Protein AF-A0A959QBV1-F1 (afdb_monomer_lite)

Radius of gyration: 17.07 Å; chains: 1; bounding box: 44×38×44 Å

Sequence (182 aa):
MLRPGYADDADLFHQPFLAILDSINFTAIRYMVFTGTNGRDPDYPGITEWADRKLSTDASQAPLSTIGKRGGACWEHVIQLANLTQTDPWINVPVSASTDYVTQLATLLQNELDPDLTIYVESSNEVWNTAPGFEQTLYNQAQAADLGITEQENHARRTVELAQVFASVFGSDALNDRIRVV

Structure (mmCIF, N/CA/C/O backbone):
data_AF-A0A959QBV1-F1
#
_entry.id   AF-A0A959QBV1-F1
#
loop_
_atom_site.group_PDB
_atom_site.id
_atom_site.type_symbol
_atom_site.label_atom_id
_atom_site.label_alt_id
_atom_site.label_comp_id
_atom_site.label_asym_id
_atom_site.label_entity_id
_atom_site.label_seq_id
_atom_site.pdbx_PDB_ins_code
_atom_site.Cartn_x
_atom_site.Cartn_y
_atom_site.Cartn_z
_atom_site.occupancy
_atom_site.B_iso_or_equiv
_atom_site.auth_seq_id
_atom_site.auth_comp_id
_atom_site.auth_asym_id
_atom_site.auth_atom_id
_atom_site.pdbx_PDB_model_num
ATOM 1 N N . MET A 1 1 ? 21.162 12.906 -16.643 1.00 66.12 1 MET A N 1
ATOM 2 C CA . MET A 1 1 ? 22.518 12.358 -16.399 1.00 66.12 1 MET A CA 1
ATOM 3 C C . MET A 1 1 ? 22.385 10.850 -16.505 1.00 66.12 1 MET A C 1
ATOM 5 O O . MET A 1 1 ? 21.519 10.319 -15.826 1.00 66.12 1 MET A O 1
ATOM 9 N N . LEU A 1 2 ? 23.149 10.187 -17.377 1.00 79.44 2 LEU A N 1
ATOM 10 C CA . LEU A 1 2 ? 23.078 8.729 -17.538 1.00 79.44 2 LEU A CA 1
ATOM 11 C C . LEU A 1 2 ? 23.830 8.023 -16.401 1.00 79.44 2 LEU A C 1
ATOM 13 O O . LEU A 1 2 ? 24.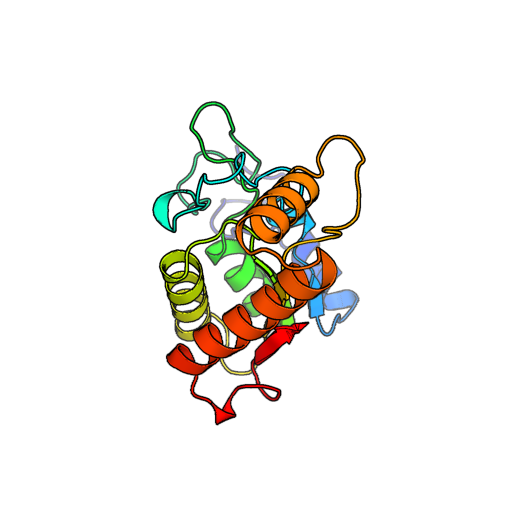832 8.543 -15.903 1.00 79.44 2 LEU A O 1
ATOM 17 N N . ARG A 1 3 ? 23.347 6.845 -15.988 1.00 81.62 3 ARG A N 1
ATOM 18 C CA . ARG A 1 3 ? 24.030 5.998 -14.995 1.00 81.62 3 ARG A CA 1
ATOM 19 C C . ARG A 1 3 ? 25.370 5.507 -15.573 1.00 81.62 3 ARG A C 1
ATOM 21 O O . ARG A 1 3 ? 25.420 5.189 -16.763 1.00 81.62 3 ARG A O 1
ATOM 28 N N . PRO A 1 4 ? 26.451 5.406 -14.776 1.00 83.94 4 PRO A N 1
ATOM 29 C CA . PRO A 1 4 ? 27.710 4.841 -15.256 1.00 83.94 4 PRO A CA 1
ATOM 30 C C . PRO A 1 4 ? 27.505 3.450 -15.870 1.00 83.94 4 PRO A C 1
ATOM 32 O O . PRO A 1 4 ? 26.905 2.583 -15.242 1.00 83.94 4 PRO A O 1
ATOM 35 N N . GLY A 1 5 ? 27.998 3.245 -17.094 1.00 83.19 5 GLY A N 1
ATOM 36 C CA . GLY A 1 5 ? 27.874 1.973 -17.817 1.00 83.19 5 GLY A CA 1
ATOM 37 C C . GLY A 1 5 ? 26.612 1.808 -18.674 1.00 83.19 5 GLY A C 1
ATOM 38 O O . GLY A 1 5 ? 26.462 0.755 -19.283 1.00 83.19 5 GLY A O 1
ATOM 39 N N . TYR A 1 6 ? 25.743 2.822 -18.765 1.00 83.69 6 TYR A N 1
ATOM 40 C CA . TYR A 1 6 ? 24.524 2.782 -19.583 1.00 83.69 6 TYR A CA 1
ATOM 41 C C . TYR A 1 6 ? 24.606 3.750 -20.764 1.00 83.69 6 TYR A C 1
ATOM 43 O O . TYR A 1 6 ? 25.117 4.865 -20.631 1.00 83.69 6 TYR A O 1
ATOM 51 N N . ALA A 1 7 ? 24.097 3.311 -21.918 1.00 87.38 7 ALA A N 1
ATOM 52 C CA . ALA A 1 7 ? 24.025 4.117 -23.138 1.00 87.38 7 ALA A CA 1
ATOM 53 C C . ALA A 1 7 ? 22.765 5.002 -23.195 1.00 87.38 7 ALA A C 1
ATOM 55 O O . ALA A 1 7 ? 22.778 6.029 -23.871 1.00 87.38 7 ALA A O 1
ATOM 56 N N . ASP A 1 8 ? 21.716 4.625 -22.459 1.00 86.00 8 ASP A N 1
ATOM 57 C CA . ASP A 1 8 ? 20.442 5.333 -22.328 1.00 86.00 8 ASP A CA 1
ATOM 58 C C . ASP A 1 8 ? 19.824 5.115 -20.927 1.00 86.00 8 ASP A C 1
ATOM 60 O O . ASP A 1 8 ? 20.443 4.528 -20.031 1.00 86.00 8 ASP A O 1
ATOM 64 N N . ASP A 1 9 ? 18.632 5.662 -20.708 1.00 82.81 9 ASP A N 1
ATOM 65 C CA . ASP A 1 9 ? 17.827 5.535 -19.494 1.00 82.81 9 ASP A CA 1
ATOM 66 C C . ASP A 1 9 ? 16.468 4.864 -19.755 1.00 82.81 9 ASP A C 1
ATOM 68 O O . ASP A 1 9 ? 15.510 5.108 -19.024 1.00 82.81 9 ASP A O 1
ATOM 72 N N . ALA A 1 10 ? 16.388 3.996 -20.773 1.00 85.25 10 ALA A N 1
ATOM 73 C CA . ALA A 1 10 ? 15.143 3.321 -21.140 1.00 85.25 10 ALA A CA 1
ATOM 74 C C . ALA A 1 10 ? 14.630 2.385 -20.029 1.00 85.25 10 ALA A C 1
ATOM 76 O O . ALA A 1 10 ? 13.424 2.303 -19.791 1.00 85.25 10 ALA A O 1
ATOM 77 N N . ASP A 1 11 ? 15.544 1.711 -19.323 1.00 87.88 11 ASP A N 1
ATOM 78 C CA . ASP A 1 11 ? 15.209 0.834 -18.201 1.00 87.88 11 ASP A CA 1
ATOM 79 C C . ASP A 1 11 ? 15.035 1.625 -16.904 1.00 87.88 11 ASP A C 1
ATOM 81 O O . ASP A 1 11 ? 15.988 2.225 -16.387 1.00 87.88 11 ASP A O 1
ATOM 85 N N . LEU A 1 12 ? 13.848 1.531 -16.301 1.00 89.94 12 LEU A N 1
ATOM 86 C CA . LEU A 1 12 ? 13.573 2.167 -15.014 1.00 89.94 12 LEU A CA 1
ATOM 87 C C . LEU A 1 12 ? 14.537 1.669 -13.921 1.00 89.94 12 LEU A C 1
ATOM 89 O O . LEU A 1 12 ? 15.190 2.460 -13.232 1.00 89.94 12 LEU A O 1
ATOM 93 N N . PHE A 1 13 ? 14.677 0.350 -13.781 1.00 92.31 13 PHE A N 1
ATOM 94 C CA . PHE A 1 13 ? 15.536 -0.260 -12.768 1.00 92.31 13 PHE A CA 1
ATOM 95 C C . PHE A 1 13 ? 16.941 -0.541 -13.296 1.00 92.31 13 PHE A C 1
ATOM 97 O O . PHE A 1 13 ? 17.172 -0.773 -14.476 1.00 92.31 13 PHE A O 1
ATOM 104 N N . HIS A 1 14 ? 17.916 -0.483 -12.394 1.00 91.19 14 HIS A N 1
ATOM 105 C CA . HIS A 1 14 ? 19.306 -0.777 -12.715 1.00 91.19 14 HIS A CA 1
ATOM 106 C C . HIS A 1 14 ? 19.486 -2.298 -12.857 1.00 91.19 14 HIS A C 1
ATOM 108 O O . HIS A 1 14 ? 19.155 -3.031 -11.929 1.00 91.19 14 HIS A O 1
ATOM 114 N N . GLN A 1 15 ? 20.042 -2.787 -13.967 1.00 90.31 15 GLN A N 1
ATOM 115 C CA . GLN A 1 15 ? 20.136 -4.230 -14.243 1.00 90.31 15 GLN A CA 1
ATOM 116 C C . GLN A 1 15 ? 20.894 -5.019 -13.152 1.00 90.31 15 GLN A C 1
ATOM 118 O O . GLN A 1 15 ? 20.376 -6.029 -12.682 1.00 90.31 15 GLN A O 1
ATOM 123 N N . PRO A 1 16 ? 22.046 -4.548 -12.624 1.00 91.56 16 PRO A N 1
ATOM 124 C CA . PRO A 1 16 ? 22.684 -5.189 -11.473 1.00 91.56 16 PRO A CA 1
ATOM 125 C C . PRO A 1 16 ? 21.826 -5.242 -10.204 1.00 91.56 16 PRO A C 1
ATOM 127 O O . PRO A 1 16 ? 22.031 -6.127 -9.384 1.00 91.56 16 PRO A O 1
ATOM 130 N N . PHE A 1 17 ? 20.891 -4.305 -10.012 1.00 92.00 17 PHE A N 1
ATOM 131 C CA . PHE A 1 17 ? 19.969 -4.353 -8.874 1.00 92.00 17 PHE A CA 1
ATOM 132 C C . PHE A 1 17 ? 18.947 -5.483 -9.047 1.00 92.00 17 PHE A C 1
ATOM 134 O O . PHE A 1 17 ? 18.769 -6.264 -8.116 1.00 92.00 17 PHE A O 1
ATOM 141 N N . LEU A 1 18 ? 18.359 -5.619 -10.240 1.00 93.50 18 LEU A N 1
ATOM 142 C CA . LEU A 1 18 ? 17.451 -6.727 -10.562 1.00 93.50 18 LEU A CA 1
ATOM 143 C C . LEU A 1 18 ? 18.156 -8.080 -10.418 1.00 93.50 18 LEU A C 1
ATOM 145 O O . LEU A 1 18 ? 17.673 -8.952 -9.708 1.00 93.50 18 LEU A O 1
ATOM 149 N N . ALA A 1 19 ? 19.370 -8.203 -10.963 1.00 92.81 19 ALA A N 1
ATOM 150 C CA . ALA A 1 19 ? 20.153 -9.434 -10.872 1.00 92.81 19 ALA A CA 1
ATOM 151 C C . ALA A 1 19 ? 20.445 -9.867 -9.422 1.00 92.81 19 ALA A C 1
ATOM 153 O O . ALA A 1 19 ? 20.512 -11.062 -9.138 1.00 92.81 19 ALA A O 1
ATOM 154 N N . ILE A 1 20 ? 20.620 -8.919 -8.491 1.00 93.06 20 ILE A N 1
ATOM 155 C CA . ILE A 1 20 ? 20.788 -9.240 -7.066 1.00 93.06 20 ILE A CA 1
ATOM 156 C C . ILE A 1 20 ? 19.489 -9.805 -6.487 1.00 93.06 20 ILE A C 1
ATOM 158 O O . ILE A 1 20 ? 19.546 -10.816 -5.789 1.00 93.06 20 ILE A O 1
ATOM 162 N N . LEU A 1 21 ? 18.341 -9.186 -6.775 1.00 92.56 21 LEU A N 1
ATOM 163 C CA . LEU A 1 21 ? 17.044 -9.675 -6.297 1.00 92.56 21 LEU A CA 1
ATOM 164 C C . LEU A 1 21 ? 16.754 -11.084 -6.828 1.00 92.56 21 LEU A C 1
ATOM 166 O O . LEU A 1 21 ? 16.455 -11.977 -6.033 1.00 92.56 21 LEU A O 1
ATOM 170 N N . ASP A 1 22 ? 16.973 -11.303 -8.124 1.00 89.94 22 ASP A N 1
ATOM 171 C CA . ASP A 1 22 ? 16.799 -12.608 -8.767 1.00 89.94 22 ASP A CA 1
ATOM 172 C C . ASP A 1 22 ? 17.740 -13.663 -8.170 1.00 89.94 22 ASP A C 1
ATOM 174 O O . ASP A 1 22 ? 17.345 -14.805 -7.943 1.00 89.94 22 ASP A O 1
ATOM 178 N N . SER A 1 23 ? 18.985 -13.289 -7.845 1.00 93.12 23 SER A N 1
ATOM 179 C CA . SER A 1 23 ? 19.965 -14.230 -7.283 1.00 93.12 23 SER A CA 1
ATOM 180 C C . SER A 1 23 ? 19.590 -14.767 -5.900 1.00 93.12 23 SER A C 1
ATOM 182 O O . SER A 1 23 ? 20.047 -15.845 -5.518 1.00 93.12 23 SER A O 1
ATOM 184 N N . ILE A 1 24 ? 18.781 -14.019 -5.144 1.00 91.50 24 ILE A N 1
ATOM 185 C CA . ILE A 1 24 ? 18.335 -14.418 -3.806 1.00 91.50 24 ILE A CA 1
ATOM 186 C C . ILE A 1 24 ? 17.031 -15.226 -3.884 1.00 91.50 24 ILE A C 1
ATOM 188 O O . ILE A 1 24 ? 16.774 -16.041 -2.998 1.00 91.50 24 ILE A O 1
ATOM 192 N N . ASN A 1 25 ? 16.253 -15.057 -4.961 1.00 87.69 25 ASN A N 1
ATOM 193 C CA . ASN A 1 25 ? 15.007 -15.775 -5.225 1.00 87.69 25 ASN A CA 1
ATOM 194 C C . ASN A 1 25 ? 13.991 -15.643 -4.072 1.00 87.69 25 ASN A C 1
ATOM 196 O O . ASN A 1 25 ? 13.528 -16.632 -3.496 1.00 87.69 25 ASN A O 1
ATOM 200 N N . PHE A 1 26 ? 13.687 -14.399 -3.689 1.00 92.56 26 PHE A N 1
ATOM 201 C CA . PHE A 1 26 ? 12.647 -14.119 -2.701 1.00 92.56 26 PHE A CA 1
ATOM 202 C C . PHE A 1 26 ? 11.268 -14.515 -3.233 1.00 92.56 26 PHE A C 1
ATOM 204 O O . PHE A 1 26 ? 10.954 -14.277 -4.390 1.00 92.56 26 PHE A O 1
ATOM 211 N N . THR A 1 27 ? 10.407 -15.050 -2.368 1.00 94.19 27 THR A N 1
ATOM 212 C CA . THR A 1 27 ? 8.996 -15.279 -2.724 1.00 94.19 27 THR A CA 1
ATOM 213 C C . THR A 1 27 ? 8.198 -13.980 -2.705 1.00 94.19 27 THR A C 1
ATOM 215 O O . THR A 1 27 ? 7.354 -13.766 -3.562 1.00 94.19 27 THR A O 1
ATOM 218 N N . ALA A 1 28 ? 8.485 -13.099 -1.744 1.00 97.06 28 ALA A N 1
ATOM 219 C CA . ALA A 1 28 ? 7.788 -11.833 -1.574 1.00 97.06 28 ALA A CA 1
ATOM 220 C C . ALA A 1 28 ? 8.759 -10.712 -1.197 1.00 97.06 28 ALA A C 1
ATOM 222 O O . ALA A 1 28 ? 9.746 -10.940 -0.491 1.00 97.06 28 ALA A O 1
ATOM 223 N N . ILE A 1 29 ? 8.437 -9.488 -1.611 1.00 97.25 29 ILE A N 1
ATOM 224 C CA . ILE A 1 29 ? 9.158 -8.272 -1.224 1.00 97.25 29 ILE A CA 1
ATOM 225 C C . ILE A 1 29 ? 8.179 -7.333 -0.519 1.00 97.25 29 ILE A C 1
ATOM 227 O O . ILE A 1 29 ? 7.138 -6.974 -1.065 1.00 97.25 29 ILE A O 1
ATOM 231 N N . ARG A 1 30 ? 8.525 -6.902 0.702 1.00 97.88 30 ARG A N 1
ATOM 232 C CA . ARG A 1 30 ? 7.752 -5.905 1.459 1.00 97.88 30 ARG A CA 1
ATOM 233 C C . ARG A 1 30 ? 8.213 -4.491 1.125 1.00 97.88 30 ARG A C 1
ATOM 235 O O . ARG A 1 30 ? 9.335 -4.097 1.437 1.00 97.88 30 ARG A O 1
ATOM 242 N N . TYR A 1 31 ? 7.316 -3.703 0.543 1.00 97.69 31 TYR A N 1
ATOM 243 C CA . TYR A 1 31 ? 7.584 -2.374 -0.019 1.00 97.69 31 TYR A CA 1
ATOM 244 C C . TYR A 1 31 ? 7.387 -1.215 0.975 1.00 97.69 31 TYR A C 1
ATOM 246 O O . TYR A 1 31 ? 7.354 -0.050 0.567 1.00 97.69 31 TYR A O 1
ATOM 254 N N . MET A 1 32 ? 7.285 -1.504 2.277 1.00 96.38 32 MET A N 1
ATOM 255 C CA . MET A 1 32 ? 7.018 -0.530 3.347 1.00 96.38 32 MET A CA 1
ATOM 256 C C . MET A 1 32 ? 7.920 0.713 3.264 1.00 96.38 32 MET A C 1
ATOM 258 O O . MET A 1 32 ? 7.425 1.844 3.239 1.00 96.38 32 MET A O 1
ATOM 262 N N . VAL A 1 33 ? 9.240 0.502 3.162 1.00 94.75 33 VAL A N 1
ATOM 263 C CA . VAL A 1 33 ? 10.236 1.586 3.083 1.00 94.75 33 VAL A CA 1
ATOM 264 C C . VAL A 1 33 ? 10.214 2.254 1.710 1.00 94.75 33 VAL A C 1
ATOM 266 O O . VAL A 1 33 ? 10.264 3.478 1.627 1.00 94.75 33 VAL A O 1
ATOM 269 N N . PHE A 1 34 ? 10.092 1.470 0.636 1.00 95.56 34 PHE A N 1
ATOM 270 C CA . PHE A 1 34 ? 10.095 1.984 -0.736 1.00 95.56 34 PHE A CA 1
ATOM 271 C C . PHE A 1 34 ? 8.948 2.970 -0.980 1.00 95.56 34 PHE A C 1
ATOM 273 O O . PHE A 1 34 ? 9.154 4.033 -1.557 1.00 95.56 34 PHE A O 1
ATOM 280 N N . THR A 1 35 ? 7.760 2.660 -0.463 1.00 95.94 35 THR A N 1
ATOM 281 C CA . THR A 1 35 ? 6.557 3.503 -0.568 1.00 95.94 35 THR A CA 1
ATOM 282 C C . THR A 1 35 ? 6.437 4.534 0.560 1.00 95.94 35 THR A C 1
ATOM 284 O O . THR A 1 35 ? 5.498 5.336 0.569 1.00 95.94 35 THR A O 1
ATOM 287 N N . GLY A 1 36 ? 7.396 4.561 1.493 1.00 94.12 36 GLY A N 1
ATOM 288 C CA . GLY A 1 36 ? 7.457 5.524 2.593 1.00 94.12 36 GLY A CA 1
ATOM 289 C C . GLY A 1 36 ? 6.227 5.466 3.496 1.00 94.12 36 GLY A C 1
ATOM 290 O O . GLY A 1 36 ? 5.547 6.470 3.658 1.00 94.12 36 GLY A O 1
ATOM 291 N N . THR A 1 37 ? 5.898 4.283 4.017 1.00 92.69 37 THR A N 1
ATOM 292 C CA . THR A 1 37 ? 4.650 4.046 4.766 1.00 92.69 37 THR A CA 1
ATOM 293 C C . THR A 1 37 ? 4.566 4.813 6.081 1.00 92.69 37 THR A C 1
ATOM 295 O O . THR A 1 37 ? 3.497 5.311 6.419 1.00 92.69 37 THR A O 1
ATOM 298 N N . ASN A 1 38 ? 5.667 4.906 6.824 1.00 94.56 38 ASN A N 1
ATOM 299 C CA . ASN A 1 38 ? 5.671 5.546 8.138 1.00 94.56 38 ASN A CA 1
ATOM 300 C C . ASN A 1 38 ? 5.610 7.072 8.013 1.00 94.56 38 ASN A C 1
ATOM 302 O O . ASN A 1 38 ? 6.262 7.661 7.150 1.00 94.56 38 ASN A O 1
ATOM 306 N N . GLY A 1 39 ? 4.829 7.696 8.892 1.00 91.50 39 GLY A N 1
ATOM 307 C CA . GLY A 1 39 ? 4.762 9.145 9.063 1.00 91.50 39 GLY A CA 1
ATOM 308 C C . GLY A 1 39 ? 4.170 9.948 7.906 1.00 91.50 39 GLY A C 1
ATOM 309 O O . GLY A 1 39 ? 4.352 11.168 7.809 1.00 91.50 39 GLY A O 1
ATOM 310 N N . ARG A 1 40 ? 3.432 9.279 7.012 1.00 90.62 40 ARG A N 1
ATOM 311 C CA . ARG A 1 40 ? 2.730 9.930 5.894 1.00 90.62 40 ARG A CA 1
ATOM 312 C C . ARG A 1 40 ? 1.244 10.178 6.141 1.00 90.62 40 ARG A C 1
ATOM 314 O O . ARG A 1 40 ? 0.653 10.920 5.361 1.00 90.62 40 ARG A O 1
ATOM 321 N N . ASP A 1 41 ? 0.649 9.585 7.176 1.00 94.81 41 ASP A N 1
ATOM 322 C CA . ASP A 1 41 ? -0.755 9.826 7.520 1.00 94.81 41 ASP A CA 1
ATOM 323 C C . ASP A 1 41 ? -0.952 11.289 7.981 1.00 94.81 41 ASP A C 1
ATOM 325 O O . ASP A 1 41 ? -0.070 11.859 8.638 1.00 94.81 41 ASP A O 1
ATOM 329 N N . PRO A 1 42 ? -2.027 11.975 7.552 1.00 95.06 42 PRO A N 1
ATOM 330 C CA . PRO A 1 42 ? -2.404 13.294 8.057 1.00 95.06 42 PRO A CA 1
ATOM 331 C C . PRO A 1 42 ? -2.896 13.197 9.504 1.00 95.06 42 PRO A C 1
ATOM 333 O O . PRO A 1 42 ? -3.152 12.108 10.011 1.00 95.06 42 PRO A O 1
ATOM 336 N N . ASP A 1 43 ? -3.071 14.342 10.157 1.00 95.81 43 ASP A N 1
ATOM 337 C CA . ASP A 1 43 ? -3.756 14.382 11.448 1.00 95.81 43 ASP A CA 1
ATOM 338 C C . ASP A 1 43 ? -5.234 14.002 11.266 1.00 95.81 43 ASP A C 1
ATOM 340 O O . ASP A 1 43 ? -5.882 14.448 10.315 1.00 95.81 43 ASP A O 1
ATOM 344 N N . TYR A 1 44 ? -5.791 13.200 12.178 1.00 97.81 44 TYR A N 1
ATOM 345 C CA . TYR A 1 44 ? -7.222 12.869 12.180 1.00 97.81 44 TYR A CA 1
ATOM 346 C C . TYR A 1 44 ? -8.081 14.145 12.325 1.00 97.81 44 TYR A C 1
ATOM 348 O O . TYR A 1 44 ? -7.755 14.986 13.168 1.00 97.81 44 TYR A O 1
ATOM 356 N N . PRO A 1 45 ? -9.184 14.316 11.562 1.00 97.62 45 PRO A N 1
ATOM 357 C CA . PRO A 1 45 ? -9.835 13.352 10.663 1.00 97.62 45 PRO A CA 1
ATOM 358 C C . PRO A 1 45 ? -9.433 13.483 9.182 1.00 97.62 45 PRO A C 1
ATOM 360 O O . PRO A 1 45 ? -10.227 13.165 8.299 1.00 97.62 45 PRO A O 1
ATOM 363 N N . GLY A 1 46 ? -8.239 14.000 8.883 1.00 97.50 46 GLY A N 1
ATOM 364 C CA . GLY A 1 46 ? -7.741 14.105 7.513 1.00 97.50 46 GLY A CA 1
ATOM 365 C C . GLY A 1 46 ? -7.690 12.744 6.816 1.00 97.50 46 GLY A C 1
ATOM 366 O O . GLY A 1 46 ? -7.350 11.736 7.422 1.00 97.50 46 GLY A O 1
ATOM 367 N N . ILE A 1 47 ? -8.010 12.711 5.529 1.00 97.25 47 ILE A N 1
ATOM 368 C CA . ILE A 1 47 ? -8.085 11.479 4.741 1.00 97.25 47 ILE A CA 1
ATOM 369 C C . ILE A 1 47 ? -7.002 11.518 3.666 1.00 97.25 47 ILE A C 1
ATOM 371 O O . ILE A 1 47 ? -6.765 12.567 3.073 1.00 97.25 47 ILE A O 1
ATOM 375 N N . THR A 1 48 ? -6.343 10.383 3.429 1.00 96.44 48 THR A N 1
ATOM 376 C CA . THR A 1 48 ? -5.448 10.219 2.278 1.00 96.44 48 THR A CA 1
ATOM 377 C C . THR A 1 48 ? -6.278 9.774 1.078 1.00 96.44 48 THR A C 1
ATOM 379 O O . THR A 1 48 ? -6.791 8.653 1.052 1.00 96.44 48 THR A O 1
ATOM 382 N N . GLU A 1 49 ? -6.399 10.639 0.077 1.00 97.31 49 GLU A N 1
ATOM 383 C CA . GLU A 1 49 ? -7.178 10.392 -1.136 1.00 97.31 49 GLU A CA 1
ATOM 384 C C . GLU A 1 49 ? -6.307 9.865 -2.278 1.00 97.31 49 GLU A C 1
ATOM 386 O O . GLU A 1 49 ? -5.084 10.024 -2.284 1.00 97.31 49 GLU A O 1
ATOM 391 N N . TRP A 1 50 ? -6.915 9.222 -3.285 1.00 97.31 50 TRP A N 1
ATOM 392 C CA . TRP A 1 50 ? -6.167 8.638 -4.413 1.00 97.31 50 TRP A CA 1
ATOM 393 C C . TRP A 1 50 ? -5.240 9.654 -5.098 1.00 97.31 50 TRP A C 1
ATOM 395 O O . TRP A 1 50 ? -4.123 9.319 -5.492 1.00 97.31 50 TRP A O 1
ATOM 405 N N . ALA A 1 51 ? -5.667 10.916 -5.179 1.00 95.12 51 ALA A N 1
ATOM 406 C CA . ALA A 1 51 ? -4.888 12.009 -5.755 1.00 95.12 51 ALA A CA 1
ATOM 407 C C . ALA A 1 51 ? -3.604 12.353 -4.964 1.00 95.12 51 ALA A C 1
ATOM 409 O O . ALA A 1 51 ? -2.653 12.897 -5.541 1.00 95.12 51 ALA A O 1
ATOM 410 N N . ASP A 1 52 ? -3.531 11.999 -3.678 1.00 94.31 52 ASP A N 1
ATOM 411 C CA . ASP A 1 52 ? -2.374 12.267 -2.812 1.00 94.31 52 ASP A CA 1
ATOM 412 C C . ASP A 1 52 ? -1.221 11.284 -3.047 1.00 94.31 52 ASP A C 1
ATOM 414 O O . ASP A 1 52 ? -0.081 11.538 -2.641 1.00 94.31 52 ASP A O 1
ATOM 418 N N . ARG A 1 53 ? -1.482 10.166 -3.739 1.00 94.56 53 ARG A N 1
ATOM 419 C CA . ARG A 1 53 ? -0.461 9.155 -4.036 1.00 94.56 53 ARG A CA 1
ATOM 420 C C . ARG A 1 53 ? 0.708 9.740 -4.830 1.00 94.56 53 ARG A C 1
ATOM 422 O O . ARG A 1 53 ? 0.561 10.709 -5.582 1.00 94.56 53 ARG A O 1
ATOM 429 N N . LYS A 1 54 ? 1.866 9.085 -4.731 1.00 95.50 54 LYS A N 1
ATOM 430 C CA . LYS A 1 54 ? 2.984 9.328 -5.646 1.00 95.50 54 LYS A CA 1
ATOM 431 C C . LYS A 1 54 ? 2.613 8.851 -7.054 1.00 95.50 54 LYS A C 1
ATOM 433 O O . LYS A 1 54 ? 2.093 7.745 -7.209 1.00 95.50 54 LYS A O 1
ATOM 438 N N . LEU A 1 55 ? 2.896 9.675 -8.057 1.00 95.31 55 LEU A N 1
ATOM 439 C CA . LEU A 1 55 ? 2.771 9.347 -9.478 1.00 95.31 55 LEU A CA 1
ATOM 440 C C . LEU A 1 55 ? 4.147 9.015 -10.068 1.00 95.31 55 LEU A C 1
ATOM 442 O O . LEU A 1 55 ? 5.167 9.542 -9.619 1.00 95.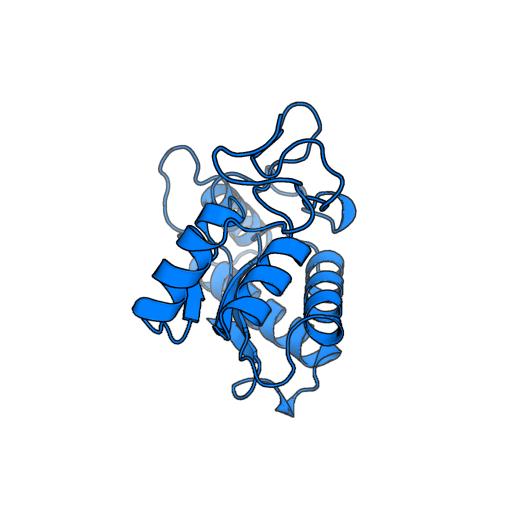31 55 LEU A O 1
ATOM 446 N N . SER A 1 56 ? 4.189 8.192 -11.114 1.00 94.25 56 SER A N 1
ATOM 447 C CA . SER A 1 56 ? 5.427 7.915 -11.865 1.00 94.25 56 SER A CA 1
ATOM 448 C C . SER A 1 56 ? 6.022 9.179 -12.501 1.00 94.25 56 SER A C 1
ATOM 450 O O . SER A 1 56 ? 7.236 9.297 -12.643 1.00 94.25 56 SER A O 1
ATOM 452 N N . THR A 1 57 ? 5.175 10.165 -12.810 1.00 93.19 57 THR A N 1
ATOM 453 C CA . THR A 1 57 ? 5.558 11.466 -13.378 1.00 93.19 57 THR A CA 1
ATOM 454 C C . THR A 1 57 ? 5.968 12.510 -12.338 1.00 93.19 57 THR A C 1
ATOM 456 O O . THR A 1 57 ? 6.346 13.619 -12.715 1.00 93.19 57 THR A O 1
ATOM 459 N N . ASP A 1 58 ? 5.868 12.212 -11.038 1.00 93.00 58 ASP A N 1
ATOM 460 C CA . ASP A 1 58 ? 6.342 13.135 -10.005 1.00 93.00 58 ASP A CA 1
ATOM 461 C C . ASP A 1 58 ? 7.871 13.265 -10.074 1.00 93.00 58 ASP A C 1
ATOM 463 O O . ASP A 1 58 ? 8.592 12.291 -10.287 1.00 93.00 58 ASP A O 1
ATOM 467 N N . ALA A 1 59 ? 8.380 14.472 -9.817 1.00 89.94 59 ALA A N 1
ATOM 468 C CA . ALA A 1 59 ? 9.796 14.818 -9.990 1.00 89.94 59 ALA A CA 1
ATOM 469 C C . ALA A 1 59 ? 10.784 13.985 -9.142 1.00 89.94 59 ALA A C 1
ATOM 471 O O . ALA A 1 59 ? 11.990 14.024 -9.380 1.00 89.94 59 ALA A O 1
ATOM 472 N N . SER A 1 60 ? 10.298 13.265 -8.129 1.00 90.56 60 SER A N 1
ATOM 473 C CA . SER A 1 60 ? 11.088 12.341 -7.315 1.00 90.56 60 SER A CA 1
ATOM 474 C C . SER A 1 60 ? 10.206 11.228 -6.767 1.00 90.56 60 SER A C 1
ATOM 476 O O . SER A 1 60 ? 9.065 11.479 -6.380 1.00 90.56 60 SER A O 1
ATOM 478 N N . GLN A 1 61 ? 10.771 10.026 -6.645 1.00 93.38 61 GLN A N 1
ATOM 479 C CA . GLN A 1 61 ? 10.159 8.861 -5.993 1.00 93.38 61 GLN A CA 1
ATOM 480 C C . GLN A 1 61 ? 10.512 8.763 -4.492 1.00 93.38 61 GLN A C 1
ATOM 482 O O . GLN A 1 61 ? 10.285 7.740 -3.859 1.00 93.38 61 GLN A O 1
ATOM 487 N N . ALA A 1 62 ? 11.051 9.836 -3.906 1.00 92.44 62 ALA A N 1
ATOM 488 C CA . ALA A 1 62 ? 11.175 10.029 -2.459 1.00 92.44 62 ALA A CA 1
ATOM 489 C C . ALA A 1 62 ? 10.086 10.993 -1.947 1.00 92.44 62 ALA A C 1
ATOM 491 O O . ALA A 1 62 ? 9.539 11.747 -2.756 1.00 92.44 62 ALA A O 1
ATOM 492 N N . PRO A 1 63 ? 9.774 11.034 -0.638 1.00 90.62 63 PRO A N 1
ATOM 493 C CA . PRO A 1 63 ? 8.826 12.002 -0.085 1.00 90.62 63 PRO A CA 1
ATOM 494 C C . PRO A 1 63 ? 9.135 13.452 -0.494 1.00 90.62 63 PRO A C 1
ATOM 496 O O . PRO A 1 63 ? 10.273 13.909 -0.413 1.00 90.62 63 PRO A O 1
ATOM 499 N N . LEU A 1 64 ? 8.105 14.178 -0.933 1.00 88.88 64 LEU A N 1
ATOM 500 C CA . LEU A 1 64 ? 8.143 15.589 -1.330 1.00 88.88 64 LEU A CA 1
ATOM 501 C C . LEU A 1 64 ? 7.035 16.354 -0.590 1.00 88.88 64 LEU A C 1
ATOM 503 O O . LEU A 1 64 ? 6.042 16.794 -1.175 1.00 88.88 64 LEU A O 1
ATOM 507 N N . SER A 1 65 ? 7.195 16.499 0.726 1.00 83.75 65 SER A N 1
ATOM 508 C CA . SER A 1 65 ? 6.198 17.131 1.602 1.00 83.75 65 SER A CA 1
ATOM 509 C C . SER A 1 65 ? 5.885 18.587 1.233 1.00 83.75 65 SER A C 1
ATOM 511 O O . SER A 1 65 ? 4.762 19.033 1.447 1.00 83.75 65 SER A O 1
ATOM 513 N N . THR A 1 66 ? 6.823 19.307 0.608 1.00 84.62 66 THR A N 1
ATOM 514 C CA . THR A 1 66 ? 6.645 20.698 0.149 1.00 84.62 66 THR A CA 1
ATOM 515 C C . THR A 1 66 ? 5.531 20.882 -0.883 1.00 84.62 66 THR A C 1
ATOM 517 O O . THR A 1 66 ? 5.039 21.996 -1.039 1.00 84.62 66 THR A O 1
ATOM 520 N N . ILE A 1 67 ? 5.128 19.812 -1.574 1.00 83.56 67 ILE A N 1
ATOM 521 C CA . ILE A 1 67 ? 4.038 19.810 -2.564 1.00 83.56 67 ILE A CA 1
ATOM 522 C C . ILE A 1 67 ? 2.939 18.794 -2.215 1.00 83.56 67 ILE A C 1
ATOM 524 O O . ILE A 1 67 ? 2.205 18.347 -3.090 1.00 83.56 67 ILE A O 1
ATOM 528 N N . GLY A 1 68 ? 2.854 18.373 -0.949 1.00 84.31 68 GLY A N 1
ATOM 529 C CA . GLY A 1 68 ? 1.823 17.443 -0.468 1.00 84.31 68 GLY A CA 1
ATOM 530 C C . GLY A 1 68 ? 2.036 15.969 -0.838 1.00 84.31 68 GLY A C 1
ATOM 531 O O . GLY A 1 68 ? 1.292 15.113 -0.373 1.00 84.31 68 GLY A O 1
ATOM 532 N N . LYS A 1 69 ? 3.080 15.620 -1.600 1.00 89.69 69 LYS A N 1
ATOM 533 C CA . LYS A 1 69 ? 3.396 14.229 -1.971 1.00 89.69 69 LYS A CA 1
ATOM 534 C C . LYS A 1 69 ? 4.204 13.539 -0.869 1.00 89.69 69 LYS A C 1
ATOM 536 O O . LYS A 1 69 ? 5.421 13.393 -0.977 1.00 89.69 69 LYS A O 1
ATOM 541 N N . ARG A 1 70 ? 3.531 13.137 0.212 1.00 86.00 70 ARG A N 1
ATOM 542 C CA . ARG A 1 70 ? 4.160 12.598 1.439 1.00 86.00 70 ARG A CA 1
ATOM 543 C C . ARG A 1 70 ? 4.696 11.168 1.312 1.00 86.00 70 ARG A C 1
ATOM 545 O O . ARG A 1 70 ? 5.586 10.796 2.067 1.00 86.00 70 ARG A O 1
ATOM 552 N N . GLY A 1 71 ? 4.177 10.380 0.370 1.00 87.00 71 GLY A N 1
ATOM 553 C CA . GLY A 1 71 ? 4.635 9.010 0.123 1.00 87.00 71 GLY A CA 1
ATOM 554 C C . GLY A 1 71 ? 5.989 8.922 -0.592 1.00 87.00 71 GLY A C 1
ATOM 555 O O . GLY A 1 71 ? 6.447 9.877 -1.226 1.00 87.00 71 GLY A O 1
ATOM 556 N N . GLY A 1 72 ? 6.604 7.742 -0.498 1.00 92.62 72 GLY A N 1
ATOM 557 C CA . GLY A 1 72 ? 7.765 7.331 -1.287 1.00 92.62 72 GLY A CA 1
ATOM 558 C C . GLY A 1 72 ? 7.384 6.988 -2.727 1.00 92.62 72 GLY A C 1
ATOM 559 O O . GLY A 1 72 ? 6.602 7.706 -3.342 1.00 92.62 72 GLY A O 1
ATOM 560 N N . ALA A 1 73 ? 7.942 5.914 -3.273 1.00 95.69 73 ALA A N 1
ATOM 561 C CA . ALA A 1 73 ? 7.740 5.517 -4.659 1.00 95.69 73 ALA A CA 1
ATOM 562 C C . ALA A 1 73 ? 6.272 5.195 -4.995 1.00 95.69 73 ALA A C 1
ATOM 564 O O . ALA A 1 73 ? 5.490 4.790 -4.132 1.00 95.69 73 ALA A O 1
ATOM 565 N N . CYS A 1 74 ? 5.914 5.389 -6.264 1.00 97.06 74 CYS A N 1
ATOM 566 C CA . CYS A 1 74 ? 4.589 5.117 -6.807 1.00 97.06 74 CYS A CA 1
ATOM 567 C C . CYS A 1 74 ? 4.299 3.616 -6.943 1.00 97.06 74 CYS A C 1
ATOM 569 O O . CYS A 1 74 ? 5.206 2.780 -6.995 1.00 97.06 74 CYS A O 1
ATOM 571 N N . TRP A 1 75 ? 3.011 3.284 -7.018 1.00 98.38 75 TRP A N 1
ATOM 572 C CA . TRP A 1 75 ? 2.540 1.904 -7.123 1.00 98.38 75 TRP A CA 1
ATOM 573 C C . TRP A 1 75 ? 2.903 1.263 -8.464 1.00 98.38 75 TRP A C 1
ATOM 575 O O . TRP A 1 75 ? 3.218 0.081 -8.500 1.00 98.38 75 TRP A O 1
ATOM 585 N N . GLU A 1 76 ? 2.967 2.047 -9.538 1.00 98.44 76 GLU A N 1
ATOM 586 C CA . GLU A 1 76 ? 3.399 1.594 -10.862 1.00 98.44 76 GLU A CA 1
ATOM 587 C C . GLU A 1 76 ? 4.833 1.035 -10.818 1.00 98.44 76 GLU A C 1
ATOM 589 O O . GLU A 1 76 ? 5.130 0.004 -11.415 1.00 98.44 76 GLU A O 1
ATOM 594 N N . HIS A 1 77 ? 5.727 1.654 -10.037 1.00 98.00 77 HIS A N 1
ATOM 595 C CA . HIS A 1 77 ? 7.090 1.146 -9.857 1.00 98.00 77 HIS A CA 1
ATOM 596 C C . HIS A 1 77 ? 7.137 -0.104 -8.970 1.00 98.00 77 HIS A C 1
ATOM 598 O O . HIS A 1 77 ? 7.974 -0.976 -9.197 1.00 98.00 77 HIS A O 1
ATOM 604 N N . VAL A 1 78 ? 6.253 -0.213 -7.969 1.00 98.50 78 VAL A N 1
ATOM 605 C CA . VAL A 1 78 ? 6.098 -1.445 -7.172 1.00 98.50 78 VAL A CA 1
ATOM 606 C C . VAL A 1 78 ? 5.703 -2.606 -8.086 1.00 98.50 78 VAL A C 1
ATOM 608 O O . VAL A 1 78 ? 6.363 -3.641 -8.065 1.00 98.50 78 VAL A O 1
ATOM 611 N N . ILE A 1 79 ? 4.687 -2.398 -8.926 1.00 98.75 79 ILE A N 1
ATOM 612 C CA . ILE A 1 79 ? 4.179 -3.381 -9.890 1.00 98.75 79 ILE A CA 1
ATOM 613 C C . ILE A 1 79 ? 5.262 -3.771 -10.892 1.00 98.75 79 ILE A C 1
ATOM 615 O O . ILE A 1 79 ? 5.522 -4.954 -11.090 1.00 98.75 79 ILE A O 1
ATOM 619 N N . GLN A 1 80 ? 5.941 -2.790 -11.491 1.00 97.94 80 GLN A N 1
ATOM 620 C CA . GLN A 1 80 ? 6.982 -3.072 -12.473 1.00 97.94 80 GLN A CA 1
ATOM 621 C C . GLN A 1 80 ? 8.143 -3.859 -11.861 1.00 97.94 80 GLN A C 1
ATOM 623 O O . GLN A 1 80 ? 8.645 -4.775 -12.507 1.00 97.94 80 GLN A O 1
ATOM 628 N N . LEU A 1 81 ? 8.559 -3.540 -10.627 1.00 97.19 81 LEU A N 1
ATOM 629 C CA . LEU A 1 81 ? 9.599 -4.320 -9.960 1.00 97.19 81 LEU A CA 1
ATOM 630 C C . LEU A 1 81 ? 9.124 -5.752 -9.706 1.00 97.19 81 LEU A C 1
ATOM 632 O O . LEU A 1 81 ? 9.830 -6.677 -10.082 1.00 97.19 81 LEU A O 1
ATOM 636 N N . ALA A 1 82 ? 7.924 -5.919 -9.141 1.00 98.00 82 ALA A N 1
ATOM 637 C CA . ALA A 1 82 ? 7.347 -7.227 -8.845 1.00 98.00 82 ALA A CA 1
ATOM 638 C C . ALA A 1 82 ? 7.224 -8.112 -10.096 1.00 98.00 82 ALA A C 1
ATOM 640 O O . ALA A 1 82 ? 7.622 -9.272 -10.058 1.00 98.00 82 ALA A O 1
ATOM 641 N N . ASN A 1 83 ? 6.759 -7.555 -11.219 1.00 98.06 83 ASN A N 1
ATOM 642 C CA . ASN A 1 83 ? 6.657 -8.273 -12.491 1.00 98.06 83 ASN A CA 1
ATOM 643 C C . ASN A 1 83 ? 8.037 -8.664 -13.045 1.00 98.06 83 ASN A C 1
ATOM 645 O O . ASN A 1 83 ? 8.199 -9.771 -13.556 1.00 98.06 83 ASN A O 1
ATOM 649 N N . LEU A 1 84 ? 9.034 -7.773 -12.952 1.00 96.06 84 LEU A N 1
ATOM 650 C CA . LEU A 1 84 ? 10.392 -8.035 -13.447 1.00 96.06 84 LEU A CA 1
ATOM 651 C C . LEU A 1 84 ? 11.113 -9.113 -12.636 1.00 96.06 84 LEU A C 1
ATOM 653 O O . LEU A 1 84 ? 11.835 -9.911 -13.223 1.00 96.06 84 LEU A O 1
ATOM 657 N N . THR A 1 85 ? 10.917 -9.133 -11.316 1.00 95.81 85 THR A N 1
ATOM 658 C CA . THR A 1 85 ? 11.577 -10.088 -10.412 1.00 95.81 85 THR A CA 1
ATOM 659 C C . THR A 1 85 ? 10.715 -11.304 -10.084 1.00 95.81 85 THR A C 1
ATOM 661 O O . THR A 1 85 ? 11.167 -12.181 -9.357 1.00 95.81 85 THR A O 1
ATOM 664 N N . GLN A 1 86 ? 9.477 -11.358 -10.590 1.00 96.88 86 GLN A N 1
ATOM 665 C CA . GLN A 1 86 ? 8.500 -12.420 -10.319 1.00 96.88 86 GLN A CA 1
ATOM 666 C C . GLN A 1 86 ? 8.327 -12.685 -8.811 1.00 96.88 86 GLN A C 1
ATOM 668 O O . GLN A 1 86 ? 8.340 -13.821 -8.343 1.00 96.88 86 GLN A O 1
ATOM 673 N N . THR A 1 87 ? 8.192 -11.602 -8.041 1.00 97.56 87 THR A N 1
ATOM 674 C CA . THR A 1 87 ? 8.064 -11.639 -6.575 1.00 97.56 87 THR A CA 1
ATOM 675 C C . THR A 1 87 ? 6.719 -11.089 -6.136 1.00 97.56 87 THR A C 1
ATOM 677 O O . THR A 1 87 ? 6.329 -10.006 -6.576 1.00 97.56 87 THR A O 1
ATOM 680 N N . ASP A 1 88 ? 6.076 -11.754 -5.182 1.00 98.56 88 ASP A N 1
ATOM 681 C CA . ASP A 1 88 ? 4.819 -11.306 -4.586 1.00 98.56 88 ASP A CA 1
ATOM 682 C C . ASP A 1 88 ? 4.982 -9.928 -3.911 1.00 98.56 88 ASP A C 1
ATOM 684 O O . ASP A 1 88 ? 5.812 -9.773 -2.997 1.00 98.56 88 ASP A O 1
ATOM 688 N N . PRO A 1 89 ? 4.210 -8.898 -4.303 1.00 98.69 89 PRO A N 1
ATOM 689 C CA . PRO A 1 89 ? 4.273 -7.614 -3.630 1.00 98.69 89 PRO A CA 1
ATOM 690 C C . PRO A 1 89 ? 3.552 -7.649 -2.281 1.00 98.69 89 PRO A C 1
ATOM 692 O O . PRO A 1 89 ? 2.356 -7.928 -2.193 1.00 98.69 89 PRO A O 1
ATOM 695 N N . TRP A 1 90 ? 4.273 -7.273 -1.224 1.00 98.75 90 TRP A N 1
ATOM 696 C CA . TRP A 1 90 ? 3.702 -6.966 0.084 1.00 98.75 90 TRP A CA 1
ATOM 697 C C . TRP A 1 90 ? 3.664 -5.454 0.295 1.00 98.75 90 TRP A C 1
ATOM 699 O O . TRP A 1 90 ? 4.695 -4.794 0.458 1.00 98.75 90 TRP A O 1
ATOM 709 N N . ILE A 1 91 ? 2.451 -4.903 0.287 1.00 98.62 91 ILE A N 1
ATOM 710 C CA . ILE A 1 91 ? 2.172 -3.468 0.346 1.00 98.62 91 ILE A CA 1
ATOM 711 C C . ILE A 1 91 ? 1.520 -3.061 1.667 1.00 98.62 91 ILE A C 1
ATOM 713 O O . ILE A 1 91 ? 0.786 -3.831 2.279 1.00 98.62 91 ILE A O 1
ATOM 717 N N . ASN A 1 92 ? 1.745 -1.812 2.069 1.00 98.00 92 ASN A N 1
ATOM 718 C CA . ASN A 1 92 ? 1.147 -1.217 3.259 1.00 98.00 92 ASN A CA 1
ATOM 719 C C . ASN A 1 92 ? 0.211 -0.075 2.854 1.00 98.00 92 ASN A C 1
ATOM 721 O O . ASN A 1 92 ? 0.640 0.910 2.236 1.00 98.00 92 ASN A O 1
ATOM 725 N N . VAL A 1 93 ? -1.060 -0.180 3.229 1.00 97.94 93 VAL A N 1
ATOM 726 C CA . VAL A 1 93 ? -2.074 0.849 2.965 1.00 97.94 93 VAL A CA 1
ATOM 727 C C . VAL A 1 93 ? -2.153 1.804 4.167 1.00 97.94 93 VAL A C 1
ATOM 729 O O . VAL A 1 93 ? -2.229 1.317 5.293 1.00 97.94 93 VAL A O 1
ATOM 732 N N . PRO A 1 94 ? -2.125 3.143 3.984 1.00 96.50 94 PRO A N 1
ATOM 733 C CA . PRO A 1 94 ? -2.261 4.090 5.098 1.00 96.50 94 PRO A CA 1
ATOM 734 C C . PRO A 1 94 ? -3.538 3.851 5.918 1.00 96.50 94 PRO A C 1
ATOM 736 O O . PRO A 1 94 ? -4.578 3.473 5.364 1.00 96.50 94 PRO A O 1
ATOM 739 N N . VAL A 1 95 ? -3.494 4.136 7.225 1.00 96.62 95 VAL A N 1
ATOM 740 C CA . VAL A 1 95 ? -4.688 4.021 8.088 1.00 96.62 95 VAL A CA 1
ATOM 741 C C . VAL A 1 95 ? -5.751 5.033 7.651 1.00 96.62 95 VAL A C 1
ATOM 743 O O . VAL A 1 95 ? -6.934 4.709 7.608 1.00 96.62 95 VAL A O 1
ATOM 746 N N . SER A 1 96 ? -5.316 6.227 7.248 1.00 97.62 96 SER A N 1
ATOM 747 C CA . SER A 1 96 ? -6.157 7.328 6.766 1.00 97.62 96 SER A CA 1
ATOM 748 C C . SER A 1 96 ? -6.660 7.188 5.327 1.00 97.62 96 SER A C 1
ATOM 750 O O . SER A 1 96 ? -7.373 8.072 4.860 1.00 97.62 96 SER A O 1
ATOM 752 N N . ALA A 1 97 ? -6.273 6.144 4.584 1.00 98.12 97 ALA A N 1
ATOM 753 C CA . ALA A 1 97 ? -6.642 6.034 3.173 1.00 98.12 97 ALA A CA 1
ATOM 754 C C . ALA A 1 97 ? -8.159 5.877 2.988 1.00 98.12 97 ALA A C 1
ATOM 756 O O . ALA A 1 97 ? -8.779 5.022 3.624 1.00 98.12 97 ALA A O 1
ATOM 757 N N . SER A 1 98 ? -8.753 6.661 2.088 1.00 98.56 98 SER A N 1
ATOM 758 C CA . SER A 1 98 ? -10.180 6.541 1.772 1.00 98.56 98 SER A CA 1
ATOM 759 C C . SER A 1 98 ? -10.513 5.184 1.148 1.00 98.56 98 SER A C 1
ATOM 761 O O . SER A 1 98 ? -9.659 4.516 0.562 1.00 98.56 98 SER A O 1
ATOM 763 N N . THR A 1 99 ? -11.777 4.767 1.225 1.00 98.62 99 THR A N 1
ATOM 764 C CA . THR A 1 99 ? -12.248 3.573 0.506 1.00 98.62 99 THR A CA 1
ATOM 765 C C . THR A 1 99 ? -12.009 3.698 -1.007 1.00 98.62 99 THR A C 1
ATOM 767 O O . THR A 1 99 ? -11.664 2.706 -1.651 1.00 98.62 99 THR A O 1
ATOM 770 N N . ASP A 1 100 ? -12.117 4.910 -1.571 1.00 98.75 100 ASP A N 1
ATOM 771 C CA . ASP A 1 100 ? -11.787 5.183 -2.978 1.00 98.75 100 ASP A CA 1
ATOM 772 C C . ASP A 1 100 ? -10.300 4.937 -3.265 1.00 98.75 100 ASP A C 1
ATOM 774 O O . ASP A 1 100 ? -9.982 4.184 -4.184 1.00 98.75 100 ASP A O 1
ATOM 778 N N . TYR A 1 101 ? -9.386 5.446 -2.425 1.00 98.69 101 TYR A N 1
ATOM 779 C CA . TYR A 1 101 ? -7.949 5.167 -2.548 1.00 98.69 101 TYR A CA 1
ATOM 780 C C . TYR A 1 101 ? -7.674 3.665 -2.640 1.00 98.69 101 TYR A C 1
ATOM 782 O O . TYR A 1 101 ? -6.940 3.213 -3.520 1.00 98.69 101 TYR A O 1
ATOM 790 N N . VAL A 1 102 ? -8.257 2.883 -1.726 1.00 98.88 102 VAL A N 1
ATOM 791 C CA . VAL A 1 102 ? -8.027 1.433 -1.663 1.00 98.88 102 VAL A CA 1
ATOM 792 C C . VAL A 1 102 ? -8.624 0.728 -2.881 1.00 98.88 102 VAL A C 1
ATOM 794 O O . VAL A 1 102 ? -7.981 -0.154 -3.445 1.00 98.88 102 VAL A O 1
ATOM 797 N N . THR A 1 103 ? -9.807 1.150 -3.332 1.00 98.94 103 THR A N 1
ATOM 798 C CA . THR A 1 103 ? -10.464 0.595 -4.527 1.00 98.94 103 THR A CA 1
ATOM 799 C C . THR A 1 103 ? -9.628 0.847 -5.781 1.00 98.94 103 THR A C 1
ATOM 801 O O . THR A 1 103 ? -9.408 -0.063 -6.581 1.00 98.94 103 THR A O 1
ATOM 804 N N . GLN A 1 104 ? -9.104 2.063 -5.935 1.00 98.88 104 GLN A N 1
ATOM 805 C CA . GLN A 1 104 ? -8.266 2.441 -7.071 1.00 98.88 104 GLN A CA 1
ATOM 806 C C . GLN A 1 104 ? -6.909 1.734 -7.040 1.00 98.88 104 GLN A C 1
ATOM 808 O O . GLN A 1 104 ? -6.430 1.284 -8.079 1.00 98.88 104 GLN A O 1
ATOM 813 N N . LEU A 1 105 ? -6.318 1.559 -5.854 1.00 98.88 105 LEU A N 1
ATOM 814 C CA . LEU A 1 105 ? -5.100 0.768 -5.686 1.00 98.88 105 LEU A CA 1
ATOM 815 C C . LEU A 1 105 ? -5.324 -0.699 -6.073 1.00 98.88 105 LEU A C 1
ATOM 817 O O . LEU A 1 105 ? -4.546 -1.252 -6.848 1.00 98.88 105 LEU A O 1
ATOM 821 N N . ALA A 1 106 ? -6.395 -1.317 -5.574 1.00 98.88 106 ALA A N 1
ATOM 822 C CA . ALA A 1 106 ? -6.759 -2.685 -5.928 1.00 98.88 106 ALA A CA 1
ATOM 823 C C . ALA A 1 106 ? -7.000 -2.825 -7.441 1.00 98.88 106 ALA A C 1
ATOM 825 O O . ALA A 1 106 ? -6.510 -3.769 -8.053 1.00 98.88 106 ALA A O 1
ATOM 826 N N . THR A 1 107 ? -7.678 -1.854 -8.059 1.00 98.88 107 THR A N 1
ATOM 827 C CA . THR A 1 107 ? -7.940 -1.835 -9.508 1.00 98.88 107 THR A CA 1
ATOM 828 C C . THR A 1 107 ? -6.650 -1.708 -10.320 1.00 98.88 107 THR A C 1
ATOM 830 O O . THR A 1 107 ? -6.463 -2.427 -11.298 1.00 98.88 107 THR A O 1
ATOM 833 N N . LEU A 1 108 ? -5.731 -0.829 -9.907 1.00 98.88 108 LEU A N 1
ATOM 834 C CA . LEU A 1 108 ? -4.421 -0.683 -10.546 1.00 98.88 108 LEU A CA 1
ATOM 835 C C . LEU A 1 108 ? -3.636 -2.002 -10.502 1.00 98.88 108 LEU A C 1
ATOM 837 O O . LEU A 1 108 ? -3.150 -2.469 -11.529 1.00 98.88 108 LEU A O 1
ATOM 841 N N . LEU A 1 109 ? -3.567 -2.631 -9.326 1.00 98.88 109 LEU A N 1
ATOM 842 C CA . LEU A 1 109 ? -2.896 -3.918 -9.144 1.00 98.88 109 LEU A CA 1
ATOM 843 C C . LEU A 1 109 ? -3.552 -5.028 -9.973 1.00 98.88 109 LEU A C 1
ATOM 845 O O . LEU A 1 109 ? -2.846 -5.818 -10.585 1.00 98.88 109 LEU A O 1
ATOM 849 N N . GLN A 1 110 ? -4.885 -5.083 -10.030 1.00 98.69 110 GLN A N 1
ATOM 850 C CA . GLN A 1 110 ? -5.603 -6.075 -10.832 1.00 98.69 110 GLN A CA 1
ATOM 851 C C . GLN A 1 110 ? -5.260 -5.968 -12.322 1.00 98.69 110 GLN A C 1
ATOM 853 O O . GLN A 1 110 ? -5.147 -6.994 -12.992 1.00 98.69 110 GLN A O 1
ATOM 858 N N . ASN A 1 111 ? -5.116 -4.741 -12.823 1.00 98.75 111 ASN A N 1
ATOM 859 C CA . ASN A 1 111 ? -4.919 -4.471 -14.243 1.00 98.75 111 ASN A CA 1
ATOM 860 C C . ASN A 1 111 ? -3.465 -4.628 -14.702 1.00 98.75 111 ASN A C 1
ATOM 862 O O . ASN A 1 111 ? -3.240 -4.990 -15.855 1.00 98.75 111 ASN A O 1
ATOM 866 N N . GLU A 1 112 ? -2.492 -4.314 -13.843 1.00 98.69 112 GLU A N 1
ATOM 867 C CA . GLU A 1 112 ? -1.087 -4.182 -14.258 1.00 98.69 112 GLU A CA 1
ATOM 868 C C . GLU A 1 112 ? -0.134 -5.196 -13.609 1.00 98.69 112 GLU A C 1
ATOM 870 O O . GLU A 1 112 ? 0.936 -5.466 -14.164 1.00 98.69 112 GLU A O 1
ATOM 875 N N . LEU A 1 113 ? -0.484 -5.764 -12.449 1.00 98.88 113 LEU A N 1
ATOM 876 C CA . LEU A 1 113 ? 0.329 -6.808 -11.828 1.00 98.88 113 LEU A CA 1
ATOM 877 C C . LEU A 1 113 ? 0.109 -8.138 -12.547 1.00 98.88 113 LEU A C 1
ATOM 879 O O . LEU A 1 113 ? -1.030 -8.508 -12.848 1.00 98.88 113 LEU A O 1
ATOM 883 N N . ASP A 1 114 ? 1.202 -8.867 -12.754 1.00 98.56 114 ASP A N 1
ATOM 884 C CA . ASP A 1 114 ? 1.191 -10.227 -13.275 1.00 98.56 114 ASP A CA 1
ATOM 885 C C . ASP A 1 114 ? 0.119 -11.076 -12.544 1.00 98.56 114 ASP A C 1
ATOM 887 O O . ASP A 1 114 ? 0.063 -11.078 -11.302 1.00 98.56 114 ASP A O 1
ATOM 891 N N . PRO A 1 115 ? -0.809 -11.721 -13.283 1.00 98.19 115 PRO A N 1
ATOM 892 C CA . PRO A 1 115 ? -1.911 -12.479 -12.700 1.00 98.19 115 PRO A CA 1
ATOM 893 C C . PRO A 1 115 ? -1.466 -13.651 -11.823 1.00 98.19 115 PRO A C 1
ATOM 895 O O . PRO A 1 115 ? -2.243 -14.043 -10.951 1.00 98.19 115 PRO A O 1
ATOM 898 N N . ASP A 1 116 ? -0.247 -14.159 -12.014 1.00 97.88 116 ASP A N 1
ATOM 899 C CA . ASP A 1 116 ? 0.284 -15.296 -11.260 1.00 97.88 116 ASP A CA 1
ATOM 900 C C . ASP A 1 116 ? 0.880 -14.886 -9.897 1.00 97.88 116 ASP A C 1
ATOM 902 O O . ASP A 1 116 ? 1.151 -15.746 -9.056 1.00 97.88 116 ASP A O 1
ATOM 906 N N . LEU A 1 117 ? 1.045 -13.581 -9.638 1.00 98.50 117 LEU A N 1
ATOM 907 C CA . LEU A 1 117 ? 1.580 -13.065 -8.375 1.00 98.50 117 LEU A CA 1
ATOM 908 C C . LEU A 1 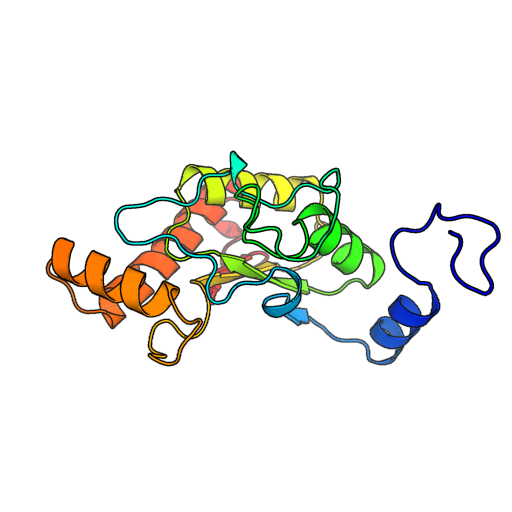117 ? 0.495 -12.883 -7.306 1.00 98.50 117 LEU A C 1
ATOM 910 O O . LEU A 1 117 ? -0.603 -12.365 -7.561 1.00 98.50 117 LEU A O 1
ATOM 914 N N . THR A 1 118 ? 0.850 -13.248 -6.072 1.00 98.62 118 THR A N 1
ATOM 915 C CA . THR A 1 118 ? 0.036 -13.040 -4.869 1.00 98.62 118 THR A CA 1
ATOM 916 C C . THR A 1 118 ? 0.315 -11.661 -4.277 1.00 98.62 118 THR A C 1
ATOM 918 O O . THR A 1 118 ? 1.457 -11.224 -4.179 1.00 98.62 118 THR A O 1
ATOM 921 N N . ILE A 1 119 ? -0.728 -10.970 -3.824 1.00 98.81 119 ILE A N 1
ATOM 922 C CA . ILE A 1 119 ? -0.633 -9.638 -3.224 1.00 98.81 119 ILE A CA 1
ATOM 923 C C . ILE A 1 119 ? -0.849 -9.754 -1.720 1.00 98.81 119 ILE A C 1
ATOM 925 O O . ILE A 1 119 ? -1.927 -10.158 -1.275 1.00 98.81 119 ILE A O 1
ATOM 929 N N . TYR A 1 120 ? 0.144 -9.341 -0.934 1.00 98.81 120 TYR A N 1
ATOM 930 C CA . TYR A 1 120 ? -0.008 -9.186 0.511 1.00 98.81 120 TYR A CA 1
ATOM 931 C C . TYR A 1 120 ? -0.392 -7.742 0.835 1.00 98.81 120 TYR A C 1
ATOM 933 O O . TYR A 1 120 ? 0.325 -6.808 0.475 1.00 98.81 120 TYR A O 1
ATOM 941 N N . VAL A 1 121 ? -1.523 -7.551 1.511 1.00 98.75 121 VAL A N 1
ATOM 942 C CA . VAL A 1 121 ? -2.075 -6.228 1.833 1.00 98.75 121 VAL A CA 1
ATOM 943 C C . VAL A 1 121 ? -2.055 -6.037 3.340 1.00 98.75 121 VAL A C 1
ATOM 945 O O . VAL A 1 121 ? -2.808 -6.687 4.053 1.00 98.75 121 VAL A O 1
ATOM 948 N N . GLU A 1 122 ? -1.217 -5.128 3.822 1.00 98.38 122 GLU A N 1
ATOM 949 C CA . GLU A 1 122 ? -1.070 -4.830 5.246 1.00 98.38 122 GLU A CA 1
ATOM 950 C C . GLU A 1 122 ? -1.755 -3.511 5.612 1.00 98.38 122 GLU A C 1
ATOM 952 O O . GLU A 1 122 ? -1.599 -2.491 4.924 1.00 98.38 122 GLU A O 1
ATOM 957 N N . SER A 1 123 ? -2.479 -3.508 6.732 1.00 97.31 123 SER A N 1
ATOM 958 C CA . SER A 1 123 ? -3.041 -2.281 7.303 1.00 97.31 123 SER A CA 1
ATOM 959 C C . SER A 1 123 ? -1.949 -1.441 7.985 1.00 97.31 123 SER A C 1
ATOM 961 O O . SER A 1 123 ? -1.739 -1.529 9.194 1.00 97.31 123 SER A O 1
ATOM 963 N N . SER A 1 124 ? -1.325 -0.532 7.234 1.00 96.56 124 SER A N 1
ATOM 964 C CA . SER A 1 124 ? -0.254 0.371 7.688 1.00 96.56 124 SER A CA 1
ATOM 965 C C . SER A 1 124 ? 0.979 -0.380 8.218 1.00 96.56 124 SER A C 1
ATOM 967 O O . SER A 1 124 ? 1.293 -1.453 7.717 1.00 96.56 124 SER A O 1
ATOM 969 N N . ASN A 1 125 ? 1.746 0.210 9.138 1.00 97.12 125 ASN A N 1
ATOM 970 C CA . ASN A 1 125 ? 2.899 -0.395 9.804 1.00 97.12 125 ASN A CA 1
ATOM 971 C C . ASN A 1 125 ? 2.983 0.105 11.256 1.00 97.12 125 ASN A C 1
ATOM 973 O O . ASN A 1 125 ? 2.963 1.314 11.492 1.00 97.12 125 ASN A O 1
ATOM 977 N N . GLU A 1 126 ? 3.125 -0.823 12.208 1.00 96.50 126 GLU A N 1
ATOM 978 C CA . GLU A 1 126 ? 3.340 -0.543 13.640 1.00 96.50 126 GLU A CA 1
ATOM 979 C C . GLU A 1 126 ? 2.425 0.561 14.208 1.00 96.50 126 GLU A C 1
ATOM 981 O O . GLU A 1 126 ? 2.896 1.511 14.827 1.00 96.50 126 GLU A O 1
ATOM 986 N N . VAL A 1 127 ? 1.102 0.434 14.041 1.00 96.75 127 VAL A N 1
ATOM 987 C CA . VAL A 1 127 ? 0.102 1.418 14.531 1.00 96.75 127 VAL A CA 1
ATOM 988 C C . VAL A 1 127 ? 0.042 1.577 16.061 1.00 96.75 127 VAL A C 1
ATOM 990 O O . VAL A 1 127 ? -0.820 2.275 16.585 1.00 96.75 127 VAL A O 1
ATOM 993 N N . TRP A 1 128 ?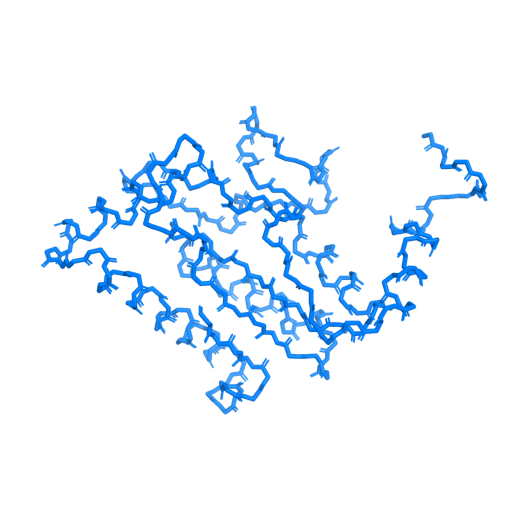 0.925 0.885 16.777 1.00 96.62 128 TRP A N 1
ATOM 994 C CA . TRP A 1 128 ? 1.131 0.940 18.222 1.00 96.62 128 TRP A CA 1
ATOM 995 C C . TRP A 1 128 ? 2.382 1.745 18.610 1.00 96.62 128 TRP A C 1
ATOM 997 O O . TRP A 1 128 ? 2.596 2.020 19.790 1.00 96.62 128 TRP A O 1
ATOM 1007 N N . ASN A 1 129 ? 3.255 2.081 17.657 1.00 97.25 129 ASN A N 1
ATOM 1008 C CA . ASN A 1 129 ? 4.548 2.693 17.938 1.00 97.25 129 ASN A CA 1
ATOM 1009 C C . ASN A 1 129 ? 4.397 4.207 18.128 1.00 97.25 129 ASN A C 1
ATOM 1011 O O . ASN A 1 129 ? 3.945 4.913 17.234 1.00 97.25 129 ASN A O 1
ATOM 1015 N N . THR A 1 130 ? 4.778 4.720 19.296 1.00 95.31 130 THR A N 1
ATOM 1016 C CA . THR A 1 130 ? 4.616 6.138 19.661 1.00 95.31 130 THR A CA 1
ATOM 1017 C C . THR A 1 130 ? 5.888 6.969 19.456 1.00 95.31 130 THR A C 1
ATOM 1019 O O . THR A 1 130 ? 5.995 8.074 19.992 1.00 95.31 130 THR A O 1
ATOM 1022 N N . ALA A 1 131 ? 6.897 6.440 18.759 1.00 95.75 131 ALA A N 1
ATOM 1023 C CA . ALA A 1 131 ? 8.111 7.184 18.438 1.00 95.75 131 ALA A CA 1
ATOM 1024 C C . ALA A 1 131 ? 7.833 8.303 17.408 1.00 95.75 131 ALA A C 1
ATOM 1026 O O . ALA A 1 131 ? 6.862 8.225 16.651 1.00 95.75 131 ALA A O 1
ATOM 1027 N N . PRO A 1 132 ? 8.686 9.343 17.324 1.00 94.00 132 PRO A N 1
ATOM 1028 C CA . PRO A 1 132 ? 8.594 10.332 16.250 1.00 94.00 132 PRO A CA 1
ATOM 1029 C C . PRO A 1 132 ? 8.622 9.672 14.860 1.00 94.00 132 PRO A C 1
ATOM 1031 O O . PRO A 1 132 ? 9.452 8.795 14.618 1.00 94.00 132 PRO A O 1
ATOM 1034 N N . GLY A 1 133 ? 7.744 10.109 13.949 1.00 91.62 133 GLY A N 1
ATOM 1035 C CA . GLY A 1 133 ? 7.597 9.532 12.603 1.00 91.62 133 GLY A CA 1
ATOM 1036 C C . GLY A 1 133 ? 6.586 8.381 12.492 1.00 91.62 133 GLY A C 1
ATOM 1037 O O . GLY A 1 133 ? 6.576 7.680 11.479 1.00 91.62 133 GLY A O 1
ATOM 1038 N N . PHE A 1 134 ? 5.769 8.162 13.530 1.00 96.31 134 PHE A N 1
ATOM 1039 C CA . PHE A 1 134 ? 4.672 7.189 13.552 1.00 96.31 134 PHE A CA 1
ATOM 1040 C C . PHE A 1 134 ? 3.304 7.874 13.697 1.00 96.31 134 PHE A C 1
ATOM 1042 O O . PHE A 1 134 ? 2.482 7.521 14.540 1.00 96.31 134 PHE A O 1
ATOM 1049 N N . GLU A 1 135 ? 3.043 8.872 12.856 1.00 95.69 135 GLU A N 1
ATOM 1050 C CA . GLU A 1 135 ? 1.777 9.610 12.784 1.00 95.69 135 GLU A CA 1
ATOM 1051 C C . GLU A 1 135 ? 0.563 8.675 12.620 1.00 95.69 135 GLU A C 1
ATOM 1053 O O . GLU A 1 135 ? -0.514 8.956 13.147 1.00 95.69 135 GLU A O 1
ATOM 1058 N N . GLN A 1 136 ? 0.738 7.509 11.986 1.00 96.94 136 GLN A N 1
ATOM 1059 C CA . GLN A 1 136 ? -0.298 6.480 11.878 1.00 96.94 136 GLN A CA 1
ATOM 1060 C C . GLN A 1 136 ? -0.806 5.958 13.234 1.00 96.94 136 GLN A C 1
ATOM 1062 O O . GLN A 1 136 ? -1.964 5.552 13.332 1.00 96.94 136 GLN A O 1
ATOM 1067 N N . THR A 1 137 ? 0.022 5.984 14.283 1.00 98.06 137 THR A N 1
ATOM 1068 C CA . THR A 1 137 ? -0.378 5.597 15.645 1.00 98.06 137 THR A CA 1
ATOM 1069 C C . THR A 1 137 ? -1.342 6.623 16.224 1.00 98.06 137 THR A C 1
ATOM 1071 O O . THR A 1 137 ? -2.407 6.259 16.720 1.00 98.06 137 THR A O 1
ATOM 1074 N N . LEU A 1 138 ? -1.022 7.913 16.083 1.00 97.94 138 LEU A N 1
ATOM 1075 C CA . LEU A 1 138 ? -1.890 9.007 16.527 1.00 97.94 138 LEU A CA 1
ATOM 1076 C C . LEU A 1 138 ? -3.221 8.999 15.769 1.00 97.94 138 LEU A C 1
ATOM 1078 O O . LEU A 1 138 ? -4.279 9.195 16.367 1.00 97.94 138 LEU A O 1
ATOM 1082 N N . TYR A 1 139 ? -3.178 8.710 14.466 1.00 98.38 139 TYR A N 1
ATOM 1083 C CA . TYR A 1 139 ? -4.380 8.556 13.655 1.00 98.38 139 TYR A CA 1
ATOM 1084 C C . TYR A 1 139 ? -5.260 7.400 14.147 1.00 98.38 139 TYR A C 1
ATOM 1086 O O . TYR A 1 139 ? -6.457 7.583 14.370 1.00 98.38 139 TYR A O 1
ATOM 1094 N N . ASN A 1 140 ? -4.668 6.215 14.352 1.00 98.50 140 ASN A N 1
ATOM 1095 C CA . ASN A 1 140 ? -5.384 5.037 14.844 1.00 98.50 140 ASN A CA 1
ATOM 1096 C C . ASN A 1 140 ? -6.035 5.301 16.209 1.00 98.50 140 ASN A C 1
ATOM 1098 O O . ASN A 1 140 ? -7.189 4.937 16.418 1.00 98.50 140 ASN A O 1
ATOM 1102 N N . GLN A 1 141 ? -5.316 5.979 17.106 1.00 98.50 141 GLN A N 1
ATOM 1103 C CA . GLN A 1 141 ? -5.792 6.374 18.432 1.00 98.50 141 GLN A CA 1
ATOM 1104 C C . GLN A 1 141 ? -6.979 7.332 18.374 1.00 98.50 141 GLN A C 1
ATOM 1106 O O . GLN A 1 141 ? -8.012 7.080 18.996 1.00 98.50 141 GLN A O 1
ATOM 1111 N N . ALA A 1 142 ? -6.850 8.419 17.612 1.00 98.56 142 ALA A N 1
ATOM 1112 C CA . ALA A 1 142 ? -7.897 9.427 17.496 1.00 98.56 142 ALA A CA 1
ATOM 1113 C C . ALA A 1 142 ? -9.170 8.854 16.856 1.00 98.56 142 ALA A C 1
ATOM 1115 O O . ALA A 1 142 ? -10.270 9.086 17.356 1.00 98.56 142 ALA A O 1
ATOM 1116 N N . GLN A 1 143 ? -9.021 8.051 15.800 1.00 98.62 143 GLN A N 1
ATOM 1117 C CA . GLN A 1 143 ? -10.151 7.404 15.143 1.00 98.62 143 GLN A CA 1
ATOM 1118 C C . GLN A 1 143 ? -10.823 6.358 16.044 1.00 98.62 143 GLN A C 1
ATOM 1120 O O . GLN A 1 143 ? -12.049 6.296 16.093 1.00 98.62 143 GLN A O 1
ATOM 1125 N N . ALA A 1 144 ? -10.048 5.551 16.776 1.00 98.69 144 ALA A N 1
ATOM 1126 C CA . ALA A 1 144 ? -10.599 4.591 17.732 1.00 98.69 144 ALA A CA 1
ATOM 1127 C C . ALA A 1 144 ? -11.438 5.292 18.814 1.00 98.69 144 ALA A C 1
ATOM 1129 O O . ALA A 1 144 ? -12.560 4.868 19.097 1.00 98.69 144 ALA A O 1
ATOM 1130 N N . ALA A 1 145 ? -10.931 6.406 19.356 1.00 98.69 145 ALA A N 1
ATOM 1131 C CA . ALA A 1 145 ? -11.634 7.209 20.351 1.00 98.69 145 ALA A CA 1
ATOM 1132 C C . ALA A 1 145 ? -12.952 7.793 19.814 1.00 98.69 145 ALA A C 1
ATOM 1134 O O . ALA A 1 145 ? -13.968 7.721 20.503 1.00 98.69 145 ALA A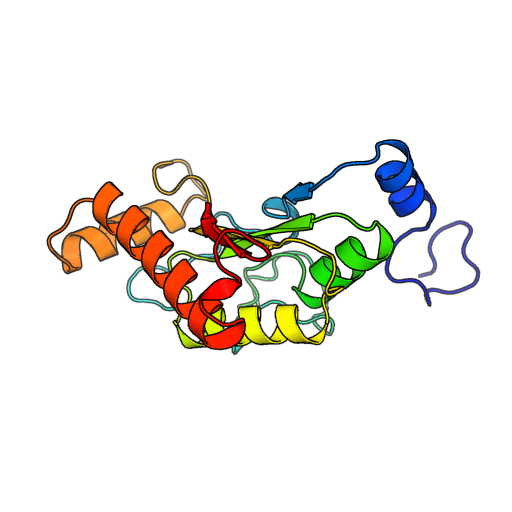 O 1
ATOM 1135 N N . ASP A 1 146 ? -12.955 8.321 18.585 1.00 98.62 146 ASP A N 1
ATOM 1136 C CA . ASP A 1 146 ? -14.157 8.863 17.930 1.00 98.62 146 ASP A CA 1
ATOM 1137 C C . ASP A 1 146 ? -15.231 7.786 17.690 1.00 98.62 146 ASP A C 1
ATOM 1139 O O . ASP A 1 146 ? -16.427 8.024 17.845 1.00 98.62 146 ASP A O 1
ATOM 1143 N N . LEU A 1 147 ? -14.798 6.560 17.391 1.00 98.38 147 LEU A N 1
ATOM 1144 C CA . LEU A 1 147 ? -15.671 5.400 17.200 1.00 98.38 147 LEU A CA 1
ATOM 1145 C C . LEU A 1 147 ? -16.128 4.744 18.511 1.00 98.38 147 LEU A C 1
ATOM 1147 O O . LEU A 1 147 ? -16.986 3.861 18.478 1.00 98.38 147 LEU A O 1
ATOM 1151 N N . GLY A 1 148 ? -15.555 5.132 19.653 1.00 98.62 148 GLY A N 1
ATOM 1152 C CA . GLY A 1 148 ? -15.825 4.499 20.944 1.00 98.62 148 GLY A CA 1
ATOM 1153 C C . GLY A 1 148 ? -15.330 3.050 21.043 1.00 98.62 148 GLY A C 1
ATOM 1154 O O . GLY A 1 148 ? -15.945 2.254 21.751 1.00 98.62 148 GLY A O 1
ATOM 1155 N N . ILE A 1 149 ? -14.245 2.707 20.340 1.00 98.69 149 ILE A N 1
ATOM 1156 C CA . ILE A 1 149 ? -13.607 1.378 20.349 1.00 98.69 149 ILE A CA 1
ATOM 1157 C C . ILE A 1 149 ? -12.137 1.466 20.789 1.00 98.69 149 ILE A C 1
ATOM 1159 O O . ILE A 1 149 ? -11.568 2.549 20.919 1.00 98.69 149 ILE A O 1
ATOM 1163 N N . THR A 1 150 ? -11.501 0.321 21.024 1.00 98.69 150 THR A N 1
ATOM 1164 C CA . THR A 1 150 ? -10.063 0.238 21.325 1.00 98.69 150 THR A CA 1
ATOM 1165 C C . THR A 1 150 ? -9.195 0.416 20.075 1.00 98.69 150 THR A C 1
ATOM 1167 O O . THR A 1 150 ? -9.619 0.180 18.943 1.00 98.69 150 THR A O 1
ATOM 1170 N N . GLU A 1 151 ? -7.926 0.776 20.276 1.00 98.19 151 GLU A N 1
ATOM 1171 C CA . GLU A 1 151 ? -6.929 0.895 19.202 1.00 98.19 151 GLU A CA 1
ATOM 1172 C C . GLU A 1 151 ? -6.729 -0.420 18.431 1.00 98.19 151 GLU A C 1
ATOM 1174 O O . GLU A 1 151 ? -6.530 -0.402 17.214 1.00 98.19 151 GLU A O 1
ATOM 1179 N N . GLN A 1 152 ? -6.796 -1.562 19.127 1.00 98.06 152 GLN A N 1
ATOM 1180 C CA . GLN A 1 152 ? -6.678 -2.887 18.514 1.00 98.06 152 GLN A CA 1
ATOM 1181 C C . GLN A 1 152 ? -7.923 -3.232 17.691 1.00 98.06 152 GLN A C 1
ATOM 1183 O O . GLN A 1 152 ? -7.793 -3.760 16.588 1.00 98.06 152 GLN A O 1
ATOM 1188 N N . GLU A 1 153 ? -9.120 -2.902 18.188 1.00 98.50 153 GLU A N 1
ATOM 1189 C CA . GLU A 1 153 ? -10.364 -3.064 17.427 1.00 98.50 153 GLU A CA 1
ATOM 1190 C C . GLU A 1 153 ? -10.373 -2.177 16.182 1.00 98.50 153 GLU A C 1
ATOM 1192 O O . GLU A 1 153 ? -10.810 -2.630 15.127 1.00 98.50 153 GLU A O 1
ATOM 1197 N N . ASN A 1 154 ? -9.849 -0.949 16.262 1.00 98.44 154 ASN A N 1
ATOM 1198 C CA . ASN A 1 154 ? -9.771 -0.075 15.096 1.00 98.44 154 ASN A CA 1
ATOM 1199 C C . ASN A 1 154 ? -8.809 -0.612 14.029 1.00 98.44 154 ASN A C 1
ATOM 1201 O O . ASN A 1 154 ? -9.146 -0.611 12.843 1.00 98.44 154 ASN A O 1
ATOM 1205 N N . HIS A 1 155 ? -7.653 -1.134 14.443 1.00 98.06 155 HIS A N 1
ATOM 1206 C CA . HIS A 1 155 ? -6.720 -1.793 13.534 1.00 98.06 155 HIS A CA 1
ATOM 1207 C C . HIS A 1 155 ? -7.343 -3.041 12.887 1.00 98.06 155 HIS A C 1
ATOM 1209 O O . HIS A 1 155 ? -7.323 -3.168 11.665 1.00 98.06 155 HIS A O 1
ATOM 1215 N N . ALA A 1 156 ? -7.990 -3.910 13.673 1.00 98.19 156 ALA A N 1
ATOM 1216 C CA . ALA A 1 156 ? -8.675 -5.098 13.158 1.00 98.19 156 ALA A CA 1
ATOM 1217 C C . ALA A 1 156 ? -9.819 -4.741 12.193 1.00 98.19 156 ALA A C 1
ATOM 1219 O O . ALA A 1 156 ? -9.944 -5.338 11.124 1.00 98.19 156 ALA A O 1
ATOM 1220 N N . ARG A 1 157 ? -10.627 -3.729 12.538 1.00 98.06 157 ARG A N 1
ATOM 1221 C CA . ARG A 1 157 ? -11.668 -3.169 11.666 1.00 98.06 157 ARG A CA 1
ATOM 1222 C C . ARG A 1 157 ? -11.075 -2.735 10.330 1.00 98.06 157 ARG A C 1
ATOM 1224 O O . ARG A 1 157 ? -11.637 -3.072 9.291 1.00 98.06 157 ARG A O 1
ATOM 1231 N N . ARG A 1 158 ? -9.942 -2.025 10.354 1.00 98.00 158 ARG A N 1
ATOM 1232 C CA . ARG A 1 158 ? -9.275 -1.555 9.139 1.00 98.00 158 ARG A CA 1
ATOM 1233 C C . ARG A 1 158 ? -8.772 -2.715 8.281 1.00 98.00 158 ARG A C 1
ATOM 1235 O O . ARG A 1 158 ? -9.005 -2.703 7.078 1.00 98.00 158 ARG A O 1
ATOM 1242 N N . THR A 1 159 ? -8.177 -3.747 8.877 1.00 98.19 159 THR A N 1
ATOM 1243 C CA . THR A 1 159 ? -7.772 -4.971 8.163 1.00 98.19 159 THR A CA 1
ATOM 1244 C C . THR A 1 159 ? -8.963 -5.654 7.478 1.00 98.19 159 THR A C 1
ATOM 1246 O O . THR A 1 159 ? -8.877 -6.016 6.305 1.00 98.19 159 THR A O 1
ATOM 1249 N N . VAL A 1 160 ? -10.110 -5.777 8.160 1.00 98.19 160 VAL A N 1
ATOM 1250 C CA . VAL A 1 160 ? -11.329 -6.351 7.557 1.00 98.19 160 VAL A CA 1
ATOM 1251 C C . VAL A 1 160 ? -11.860 -5.481 6.415 1.00 98.19 160 VAL A C 1
ATOM 1253 O O . VAL A 1 160 ? -12.253 -6.016 5.380 1.00 98.19 160 VAL A O 1
ATOM 1256 N N . GLU A 1 161 ? -11.845 -4.155 6.564 1.00 98.44 161 GLU A N 1
ATOM 1257 C CA . GLU A 1 161 ? -12.259 -3.231 5.503 1.00 98.44 161 GLU A CA 1
ATOM 1258 C C . GLU A 1 161 ? -11.389 -3.393 4.246 1.00 98.44 161 GLU A C 1
ATOM 1260 O O . GLU A 1 161 ? -11.924 -3.496 3.142 1.00 98.44 161 GLU A O 1
ATOM 1265 N N . LEU A 1 162 ? -10.062 -3.496 4.395 1.00 98.75 162 LEU A N 1
ATOM 1266 C CA . LEU A 1 162 ? -9.160 -3.744 3.264 1.00 98.75 162 LEU A CA 1
ATOM 1267 C C . LEU A 1 162 ? -9.502 -5.057 2.551 1.00 98.75 162 LEU A C 1
ATOM 1269 O O . LEU A 1 162 ? -9.593 -5.075 1.325 1.00 98.75 162 LEU A O 1
ATOM 1273 N N . ALA A 1 163 ? -9.764 -6.136 3.296 1.00 98.62 163 ALA A N 1
ATOM 1274 C CA . ALA A 1 163 ? -10.188 -7.406 2.706 1.00 98.62 163 ALA A CA 1
ATOM 1275 C C . ALA A 1 163 ? -11.497 -7.271 1.916 1.00 98.62 163 ALA A C 1
ATOM 1277 O O . ALA A 1 163 ? -11.599 -7.777 0.800 1.00 98.62 163 ALA A O 1
ATOM 1278 N N . GLN A 1 164 ? -12.481 -6.546 2.450 1.00 98.62 164 GLN A N 1
ATOM 1279 C CA . GLN A 1 164 ? -13.758 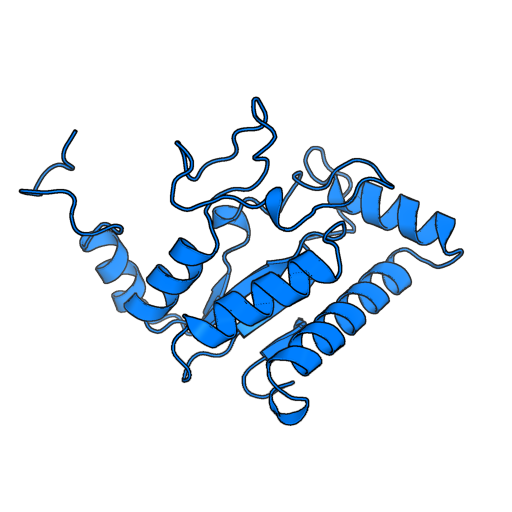-6.316 1.773 1.00 98.62 164 GLN A CA 1
ATOM 1280 C C . GLN A 1 164 ? -13.598 -5.496 0.487 1.00 98.62 164 GLN A C 1
ATOM 1282 O O . GLN A 1 164 ? -14.208 -5.831 -0.529 1.00 98.62 164 GLN A O 1
ATOM 1287 N N . VAL A 1 165 ? -12.765 -4.450 0.503 1.00 98.75 165 VAL A N 1
ATOM 1288 C CA . VAL A 1 165 ? -12.513 -3.618 -0.683 1.00 98.75 165 VAL A CA 1
ATOM 1289 C C . VAL A 1 165 ? -11.744 -4.392 -1.748 1.00 98.75 165 VAL A C 1
ATOM 1291 O O . VAL A 1 165 ? -12.127 -4.371 -2.912 1.00 98.75 165 VAL A O 1
ATOM 1294 N N . PHE A 1 166 ? -10.697 -5.133 -1.383 1.00 98.75 166 PHE A N 1
ATOM 1295 C CA . PHE A 1 166 ? -9.991 -5.953 -2.366 1.00 98.75 166 PHE A CA 1
ATOM 1296 C C . PHE A 1 166 ? -10.889 -7.058 -2.940 1.00 98.75 166 PHE A C 1
ATOM 1298 O O . PHE A 1 166 ? -10.851 -7.297 -4.145 1.00 98.75 166 PHE A O 1
ATOM 1305 N N . ALA A 1 167 ? -11.747 -7.682 -2.128 1.00 98.44 167 ALA A N 1
ATOM 1306 C CA . ALA A 1 167 ? -12.720 -8.663 -2.608 1.00 98.44 167 ALA A CA 1
ATOM 1307 C C . ALA A 1 167 ? -13.754 -8.071 -3.575 1.00 98.44 167 ALA A C 1
ATOM 1309 O O . ALA A 1 167 ? -14.203 -8.772 -4.480 1.00 98.44 167 ALA A O 1
ATOM 1310 N N . SER A 1 168 ? -14.141 -6.801 -3.416 1.00 98.62 168 SER A N 1
ATOM 1311 C CA . SER A 1 168 ? -15.092 -6.162 -4.335 1.00 98.62 168 SER A CA 1
ATOM 1312 C C . SER A 1 168 ? -14.499 -5.930 -5.730 1.00 98.62 168 SER A C 1
ATOM 1314 O O . SER A 1 168 ? -15.246 -5.914 -6.706 1.00 98.62 168 SER A O 1
ATOM 1316 N N . VAL A 1 169 ? -13.169 -5.812 -5.829 1.00 98.75 169 VAL A N 1
ATOM 1317 C CA . VAL A 1 169 ? -12.433 -5.636 -7.091 1.00 98.75 169 VAL A CA 1
ATOM 1318 C C . VAL A 1 169 ? -12.005 -6.980 -7.689 1.00 98.75 169 VAL A C 1
ATOM 1320 O O . VAL A 1 169 ? -12.264 -7.247 -8.860 1.00 98.75 169 VAL A O 1
ATOM 1323 N N . PHE A 1 170 ? -11.371 -7.850 -6.897 1.00 98.56 170 PHE A N 1
ATOM 1324 C CA . PHE A 1 170 ? -10.813 -9.130 -7.359 1.00 98.56 170 PHE A CA 1
ATOM 1325 C C . PHE A 1 170 ? -11.813 -10.295 -7.352 1.00 98.56 170 PHE A C 1
ATOM 1327 O O . PHE A 1 170 ? -11.528 -11.342 -7.929 1.00 98.56 170 PHE A O 1
ATOM 1334 N N . GLY A 1 171 ? -12.979 -10.119 -6.730 1.00 98.25 171 GLY A N 1
ATOM 1335 C CA . GLY A 1 171 ? -13.915 -11.197 -6.421 1.00 98.25 171 GLY A CA 1
ATOM 1336 C C . GLY A 1 171 ? -13.621 -11.835 -5.060 1.00 98.25 171 GLY A C 1
ATOM 1337 O O . GLY A 1 171 ? -12.475 -11.908 -4.618 1.00 98.25 171 GLY A O 1
ATOM 1338 N N . SER A 1 172 ? -14.667 -12.317 -4.382 1.00 96.81 172 SER A N 1
ATOM 1339 C CA . SER A 1 172 ? -14.556 -12.922 -3.044 1.00 96.81 172 SER A CA 1
ATOM 1340 C C . SER A 1 172 ? -13.632 -14.135 -3.001 1.00 96.81 172 SER A C 1
ATOM 1342 O O . SER A 1 172 ? -12.945 -14.340 -2.005 1.00 96.81 172 SER A O 1
ATOM 1344 N N . ASP A 1 173 ? -13.598 -14.906 -4.087 1.00 97.50 173 ASP A N 1
ATOM 1345 C CA . ASP A 1 173 ? -12.828 -16.148 -4.180 1.00 97.50 173 ASP A CA 1
ATOM 1346 C C . ASP A 1 173 ? -11.317 -15.887 -4.275 1.00 97.50 173 ASP A C 1
ATOM 1348 O O . ASP A 1 173 ? -10.524 -16.790 -4.037 1.00 97.50 173 ASP A O 1
ATOM 1352 N N . ALA A 1 174 ? -10.909 -14.644 -4.567 1.00 97.56 174 ALA A N 1
ATOM 1353 C CA . ALA A 1 174 ? -9.505 -14.249 -4.582 1.00 97.56 174 ALA A CA 1
ATOM 1354 C C . ALA A 1 174 ? -8.924 -14.041 -3.171 1.00 97.56 174 ALA A C 1
ATOM 1356 O O . ALA A 1 174 ? -7.701 -14.039 -3.013 1.00 97.56 174 ALA A O 1
ATOM 1357 N N . LEU A 1 175 ? -9.760 -13.848 -2.140 1.00 97.62 175 LEU A N 1
ATOM 1358 C CA . LEU A 1 175 ? -9.282 -13.711 -0.762 1.00 97.62 175 LEU A CA 1
ATOM 1359 C C . LEU A 1 175 ? -8.699 -15.031 -0.250 1.00 97.62 175 LEU A C 1
ATOM 1361 O O . LEU A 1 175 ? -9.312 -16.086 -0.372 1.00 97.62 175 LEU A O 1
ATOM 1365 N N . ASN A 1 176 ? -7.539 -14.949 0.401 1.00 95.19 176 ASN A N 1
ATOM 1366 C CA . ASN A 1 176 ? -6.719 -16.076 0.864 1.00 95.19 176 ASN A CA 1
ATOM 1367 C C . ASN A 1 176 ? -6.149 -16.974 -0.248 1.00 95.19 176 ASN A C 1
ATOM 1369 O O . ASN A 1 176 ? -5.429 -17.921 0.065 1.00 95.19 176 ASN A O 1
ATOM 1373 N N . ASP A 1 177 ? -6.412 -16.653 -1.514 1.00 96.31 177 ASP A N 1
ATOM 1374 C CA . ASP A 1 177 ? -5.738 -17.231 -2.674 1.00 96.31 177 ASP A CA 1
ATOM 1375 C C . ASP A 1 177 ? -4.708 -16.224 -3.206 1.00 96.31 177 ASP A C 1
ATOM 1377 O O . ASP A 1 177 ? -3.590 -16.154 -2.679 1.00 96.31 177 ASP A O 1
ATOM 1381 N N . ARG A 1 178 ? -5.124 -15.364 -4.148 1.00 97.81 178 ARG A N 1
ATOM 1382 C CA . ARG A 1 178 ? -4.298 -14.296 -4.730 1.00 97.81 178 ARG A CA 1
ATOM 1383 C C . ARG A 1 178 ? -4.150 -13.075 -3.822 1.00 97.81 178 ARG A C 1
ATOM 1385 O O . ARG A 1 178 ? -3.118 -12.416 -3.868 1.00 97.81 178 ARG A O 1
ATOM 1392 N N . ILE A 1 179 ? -5.153 -12.741 -3.009 1.00 98.56 179 ILE A N 1
ATOM 1393 C CA . ILE A 1 179 ? -5.111 -11.590 -2.096 1.00 98.56 179 ILE A CA 1
ATOM 1394 C C . ILE A 1 179 ? -5.008 -12.075 -0.655 1.00 98.56 179 ILE A C 1
ATOM 1396 O O . ILE A 1 179 ? -5.925 -12.708 -0.130 1.00 98.56 179 ILE A O 1
ATOM 1400 N N . ARG A 1 180 ? -3.908 -11.731 0.014 1.00 98.25 180 ARG A N 1
ATOM 1401 C CA . ARG A 1 180 ? -3.631 -12.107 1.403 1.00 98.25 180 ARG A CA 1
ATOM 1402 C C . ARG A 1 180 ? -3.553 -10.859 2.265 1.00 98.25 180 ARG A C 1
ATOM 1404 O O . ARG A 1 180 ? -2.557 -10.145 2.252 1.00 98.25 180 ARG A O 1
ATOM 1411 N N . VAL A 1 181 ? -4.620 -10.579 3.001 1.00 97.56 181 VAL A N 1
ATOM 1412 C CA . VAL A 1 181 ? -4.637 -9.438 3.920 1.00 97.56 181 VAL A CA 1
ATOM 1413 C C . VAL A 1 181 ? -3.989 -9.851 5.238 1.00 97.56 181 VAL A C 1
ATOM 1415 O O . VAL A 1 181 ? -4.357 -10.885 5.799 1.00 97.56 181 VAL A O 1
ATOM 1418 N N . VAL A 1 182 ? -3.005 -9.070 5.688 1.00 88.81 182 VAL A N 1
ATOM 1419 C CA . VAL A 1 182 ? -2.149 -9.345 6.854 1.00 88.81 182 VAL A CA 1
ATOM 1420 C C . VAL A 1 182 ? -2.190 -8.224 7.884 1.00 88.81 182 VAL A C 1
ATOM 1422 O O . VAL A 1 182 ? -2.405 -7.047 7.504 1.00 88.81 182 VAL A O 1
#

Secondary structure (DSSP, 8-state):
-PPTT-S----SS-HHHHHHHHHHT-SEEE-TTTTT-TT-PPSTT--B-GGGSPPTTSS-SS-BGGGTB-SSS-HHHHHHHHHHHT-EEEEEE-TTB-HHHHHHHHHHHHHHS-TTS-EEEEESS-TT--STT-HHHHHHHHHHHHHTS-HHHHHHHHHHHHHHHHHHHH-GGGBTTTEEE-

pLDDT: mean 95.23, std 4.84, range [66.12, 98.94]

Foldseek 3Di:
DDDPPDPDCPDVDDPVVLVVLLVVLAQADECCVQFVQFQLDDAPPDADELVLEDDPPPPAQCADVVVSNGTHHGVLVQQVSCQSNVHAYEYEDQLRYDLNNLLVSLQVCVVRHDPVHAYEYEHGPPLPDPDPRHSSVNHLCVVCVVVVHDSVVSRVVSLVSSLVSSCVNVNNVCDVPRYDRD